Protein AF-A0A822Y5N4-F1 (afdb_monomer)

Foldseek 3Di:
DDPVVDPDDPCVVPNPVNLLVVQLVVQLVVLVVCVVVVVDDPVRSVVLNVCSVVVVDDDNVVSVVVSVVVVVVVVVVVVVVVVVVVVVVVVVVVVVVVVVVVVVVVVVPPDDPPPDDDDDDDDD

Secondary structure (DSSP, 8-state):
--GGG--S-HHHHS-HHHHHHHHHHHHHHHHHHHHHTTSS-HHHHHHHHHHHHTT---SHHHHHHHHHHHHHHHHHHHHHHHHHHHHHHHHHHHHHHHHHHHHHHHHT-S------PPPPPPP-

Nearest PDB structures (foldseek):
  5xxb-assembly1_Q  TM=9.582E-01  e=7.055E-10  Toxoplasma gondii
  7qiw-assembly1_T  TM=9.661E-01  e=7.411E-09  Solanum lycopersicum
  5umd-assembly1_T  TM=9.071E-01  e=1.027E-08  Plasmodium falciparum 3D7
  4v8p-assembly3_EO  TM=9.462E-01  e=1.401E-07  Tetrahymena thermophila
  4v8p-assembly1_BO  TM=6.687E-01  e=1.623E-08  Tetrahymena thermophila

Mean predicted aligned error: 10.27 Å

Structure (mmCIF, N/CA/C/O backbone):
data_AF-A0A822Y5N4-F1
#
_entry.id   AF-A0A822Y5N4-F1
#
loop_
_atom_site.group_PDB
_atom_site.id
_atom_site.type_symbol
_atom_site.label_atom_id
_atom_site.label_alt_id
_atom_site.label_comp_id
_atom_site.label_asym_id
_atom_site.label_entity_id
_atom_site.label_seq_id
_atom_site.pdbx_PDB_ins_code
_atom_site.Cartn_x
_atom_site.Cartn_y
_atom_site.Cartn_z
_atom_site.occupancy
_atom_site.B_iso_or_equiv
_atom_site.auth_seq_id
_atom_site.auth_comp_id
_atom_site.auth_asym_id
_atom_site.auth_atom_id
_atom_site.pdbx_PDB_model_num
ATOM 1 N N . MET A 1 1 ? 25.324 -11.919 -23.837 1.00 62.28 1 MET A N 1
ATOM 2 C CA . MET A 1 1 ? 25.843 -11.252 -25.061 1.00 62.28 1 MET A CA 1
ATOM 3 C C . MET A 1 1 ? 26.846 -10.175 -24.650 1.00 62.28 1 MET A 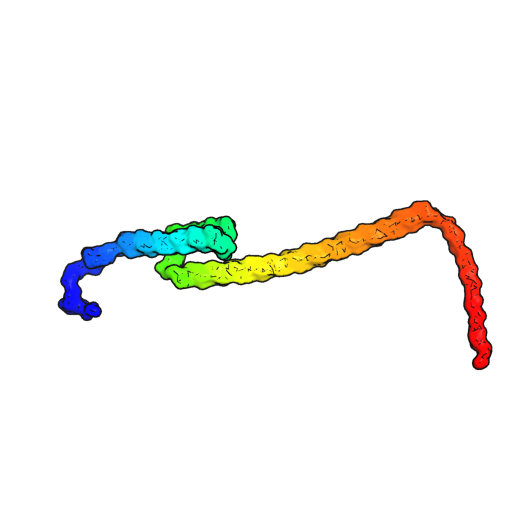C 1
ATOM 5 O O . MET A 1 1 ? 26.424 -9.186 -24.055 1.00 62.28 1 MET A O 1
ATOM 9 N N . PHE A 1 2 ? 28.143 -10.390 -24.878 1.00 78.00 2 PHE A N 1
ATOM 10 C CA . PHE A 1 2 ? 29.234 -9.484 -24.476 1.00 78.00 2 PHE A CA 1
ATOM 11 C C . PHE A 1 2 ? 29.267 -8.199 -25.318 1.00 78.00 2 PHE A C 1
ATOM 13 O O . PHE A 1 2 ? 28.708 -8.181 -26.417 1.00 78.00 2 PHE A O 1
ATOM 20 N N . ALA A 1 3 ? 29.882 -7.132 -24.797 1.00 78.06 3 ALA A N 1
ATOM 21 C CA . ALA A 1 3 ? 29.859 -5.788 -25.387 1.00 78.06 3 ALA A CA 1
ATOM 22 C C . ALA A 1 3 ? 30.300 -5.758 -26.864 1.00 78.06 3 ALA A C 1
ATOM 24 O O . ALA A 1 3 ? 29.620 -5.137 -27.672 1.00 78.06 3 ALA A O 1
ATOM 25 N N . GLY A 1 4 ? 31.328 -6.526 -27.243 1.00 86.25 4 GLY A N 1
ATOM 26 C CA . GLY A 1 4 ? 31.861 -6.538 -28.614 1.00 86.25 4 GLY A CA 1
ATOM 27 C C . GLY A 1 4 ? 30.932 -7.117 -29.691 1.00 86.25 4 GLY A C 1
ATOM 28 O O . GLY A 1 4 ? 31.068 -6.786 -30.860 1.00 86.25 4 GLY A O 1
ATOM 29 N N . LYS A 1 5 ? 29.936 -7.941 -29.328 1.00 89.31 5 LYS A N 1
ATOM 30 C CA . LYS A 1 5 ? 28.968 -8.506 -30.298 1.00 89.31 5 LYS A CA 1
ATOM 31 C C . LYS A 1 5 ? 27.725 -7.629 -30.476 1.00 89.31 5 LYS A C 1
ATOM 33 O O . LYS A 1 5 ? 26.818 -7.968 -31.239 1.00 89.31 5 LYS A O 1
ATOM 38 N N . ARG A 1 6 ? 27.611 -6.539 -29.713 1.00 90.94 6 ARG A N 1
ATOM 39 C CA . ARG A 1 6 ? 26.412 -5.704 -29.690 1.00 90.94 6 ARG A CA 1
ATOM 40 C C . ARG A 1 6 ? 26.506 -4.610 -30.749 1.00 90.94 6 ARG A C 1
ATOM 42 O O . ARG A 1 6 ? 27.202 -3.628 -30.557 1.00 90.94 6 ARG A O 1
ATOM 49 N N . LYS A 1 7 ? 25.738 -4.758 -31.830 1.00 88.50 7 LYS A N 1
ATOM 50 C CA . LYS A 1 7 ? 25.534 -3.696 -32.825 1.00 88.50 7 LYS A CA 1
ATOM 51 C C . LYS A 1 7 ? 24.471 -2.694 -32.344 1.00 88.50 7 LYS A C 1
ATOM 53 O O . LYS A 1 7 ? 23.517 -3.103 -31.670 1.00 88.50 7 LYS A O 1
ATOM 58 N N . GLY A 1 8 ? 24.647 -1.418 -32.698 1.00 89.88 8 GLY A N 1
ATOM 59 C CA . GLY A 1 8 ? 23.736 -0.308 -32.384 1.00 89.88 8 GLY A CA 1
ATOM 60 C C . GLY A 1 8 ? 23.802 0.209 -30.938 1.00 89.88 8 GLY A C 1
ATOM 61 O O . GLY A 1 8 ? 24.275 -0.476 -30.028 1.00 89.88 8 GLY A O 1
ATOM 62 N N . THR A 1 9 ? 23.295 1.427 -30.714 1.00 91.31 9 THR A N 1
ATOM 63 C CA . THR A 1 9 ? 23.244 2.052 -29.380 1.00 91.31 9 THR A CA 1
ATOM 64 C C . THR A 1 9 ? 22.238 1.347 -28.461 1.00 91.31 9 THR A C 1
ATOM 66 O O . THR A 1 9 ? 21.309 0.671 -28.911 1.00 91.31 9 THR A O 1
ATOM 69 N N . ARG A 1 10 ? 22.396 1.498 -27.137 1.00 90.00 10 ARG A N 1
ATOM 70 C CA . ARG A 1 10 ? 21.487 0.893 -26.141 1.00 90.00 10 ARG A CA 1
ATOM 71 C C . ARG A 1 10 ? 20.027 1.286 -26.382 1.00 90.00 10 ARG A C 1
ATOM 73 O O . ARG A 1 10 ? 19.156 0.422 -26.340 1.00 90.00 10 ARG A O 1
ATOM 80 N N . GLU A 1 11 ? 19.793 2.570 -26.642 1.00 92.81 11 GLU A N 1
ATOM 81 C CA . GLU A 1 11 ? 18.454 3.126 -26.841 1.00 92.81 11 GLU A CA 1
ATOM 82 C C . GLU A 1 11 ? 17.833 2.660 -28.166 1.00 92.81 11 GLU A C 1
ATOM 84 O O . GLU A 1 11 ? 16.640 2.386 -28.197 1.00 92.81 11 GLU A O 1
ATOM 89 N N . ALA A 1 12 ? 18.634 2.460 -29.222 1.00 92.69 12 ALA A N 1
ATOM 90 C CA . ALA A 1 12 ? 18.148 1.897 -30.484 1.00 92.69 12 ALA A CA 1
ATOM 91 C C . ALA A 1 12 ? 17.713 0.428 -30.341 1.00 92.69 12 ALA A C 1
ATOM 93 O O . ALA A 1 12 ? 16.713 0.008 -30.915 1.00 92.69 12 ALA A O 1
ATOM 94 N N . ARG A 1 13 ? 18.444 -0.365 -29.547 1.00 91.75 13 ARG A N 1
ATOM 95 C CA . ARG A 1 13 ? 18.124 -1.786 -29.326 1.00 91.75 13 ARG A CA 1
ATOM 96 C C . ARG A 1 13 ? 16.896 -1.979 -28.443 1.00 91.75 13 ARG A C 1
ATOM 98 O O . ARG A 1 13 ? 16.107 -2.893 -28.669 1.00 91.75 13 ARG A O 1
ATOM 105 N N . LEU A 1 14 ? 16.786 -1.188 -27.378 1.00 90.69 14 LEU A N 1
ATOM 106 C CA . LEU A 1 14 ? 15.716 -1.317 -26.398 1.00 90.69 14 LEU A CA 1
ATOM 107 C C . LEU A 1 14 ? 15.383 0.061 -25.817 1.00 90.69 14 LEU A C 1
ATOM 109 O O . LEU A 1 14 ? 15.932 0.429 -24.774 1.00 90.69 14 LEU A O 1
ATOM 113 N N . PRO A 1 15 ? 14.474 0.811 -26.465 1.00 96.12 15 PRO A N 1
ATOM 114 C CA . PRO A 1 15 ? 14.147 2.154 -26.029 1.00 96.12 15 PRO A CA 1
ATOM 115 C C . PRO A 1 15 ? 13.640 2.170 -24.587 1.00 96.12 15 PRO A C 1
ATOM 117 O O . PRO A 1 15 ? 12.725 1.424 -24.206 1.00 96.12 15 PRO A O 1
ATOM 120 N N . THR A 1 16 ? 14.189 3.071 -23.783 1.00 94.12 16 THR A N 1
ATOM 121 C CA . THR A 1 16 ? 13.849 3.250 -22.371 1.00 94.12 16 THR A CA 1
ATOM 122 C C . THR A 1 16 ? 12.360 3.566 -22.206 1.00 94.12 16 THR A C 1
ATOM 124 O O . THR A 1 16 ? 11.709 3.073 -21.278 1.00 94.12 16 THR A O 1
ATOM 127 N N . LYS A 1 17 ? 11.770 4.294 -23.164 1.00 95.31 17 LYS A N 1
ATOM 128 C CA . LYS A 1 17 ? 10.325 4.570 -23.219 1.00 95.31 17 LYS A CA 1
ATOM 129 C C . LYS A 1 17 ? 9.489 3.287 -23.276 1.00 95.31 17 LYS A C 1
ATOM 131 O O . LYS A 1 17 ? 8.484 3.171 -22.573 1.00 95.31 17 LYS A O 1
ATOM 136 N N . VAL A 1 18 ? 9.910 2.295 -24.064 1.00 94.88 18 VAL A N 1
ATOM 137 C CA . VAL A 1 18 ? 9.204 1.009 -24.192 1.00 94.88 18 VAL A CA 1
ATOM 138 C C . VAL A 1 18 ? 9.282 0.221 -22.887 1.00 94.88 18 V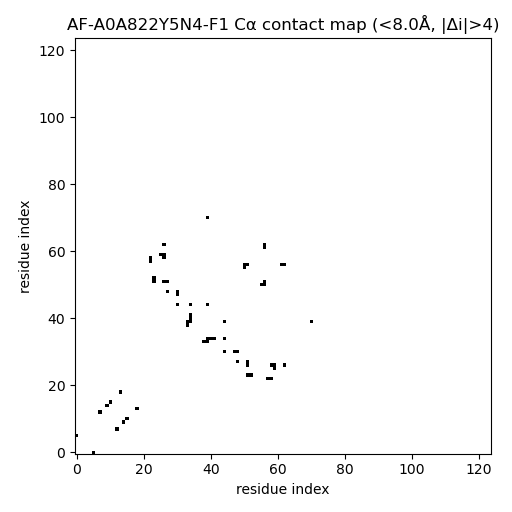AL A C 1
ATOM 140 O O . VAL A 1 18 ? 8.265 -0.303 -22.426 1.00 94.88 18 VAL A O 1
ATOM 143 N N . LEU A 1 19 ? 10.453 0.181 -22.248 1.00 92.81 19 LEU A N 1
ATOM 144 C CA . LEU A 1 19 ? 10.624 -0.447 -20.935 1.00 92.81 19 LEU A CA 1
ATOM 145 C C . LEU A 1 19 ? 9.737 0.199 -19.869 1.00 92.81 19 LEU A C 1
ATOM 147 O O . LEU A 1 19 ? 9.073 -0.504 -19.103 1.00 92.81 19 LEU A O 1
ATOM 151 N N . TRP A 1 20 ? 9.680 1.530 -19.847 1.00 93.56 20 TRP A N 1
ATOM 152 C CA . TRP A 1 20 ? 8.832 2.277 -18.925 1.00 93.56 20 TRP A CA 1
ATOM 153 C C . TRP A 1 20 ? 7.345 1.968 -19.138 1.00 93.56 20 TRP A C 1
ATOM 155 O O . TRP A 1 20 ? 6.642 1.637 -18.179 1.00 93.56 20 TRP A O 1
ATOM 165 N N . MET A 1 21 ? 6.875 1.970 -20.391 1.00 95.00 21 MET A N 1
ATOM 166 C CA . MET A 1 21 ? 5.492 1.612 -20.721 1.00 95.00 21 MET A CA 1
ATOM 167 C C . MET A 1 21 ? 5.160 0.176 -20.303 1.00 95.00 21 MET A C 1
ATOM 169 O O . MET A 1 21 ? 4.119 -0.061 -19.685 1.00 95.00 21 MET A O 1
ATOM 173 N N . ARG A 1 22 ? 6.046 -0.786 -20.598 1.00 95.06 22 ARG A N 1
ATOM 174 C CA . ARG A 1 22 ? 5.879 -2.193 -20.199 1.00 95.06 22 ARG A CA 1
ATOM 175 C C . ARG A 1 22 ? 5.784 -2.319 -18.679 1.00 95.06 22 ARG A C 1
ATOM 177 O O . ARG A 1 22 ? 4.837 -2.930 -18.185 1.00 95.06 22 ARG A O 1
ATOM 184 N N . ARG A 1 23 ? 6.691 -1.674 -17.935 1.00 94.44 23 ARG A N 1
ATOM 185 C CA . ARG A 1 23 ? 6.680 -1.657 -16.464 1.00 94.44 23 ARG A CA 1
ATOM 186 C C . ARG A 1 23 ? 5.367 -1.101 -15.916 1.00 94.44 23 ARG A C 1
ATOM 188 O O . ARG A 1 23 ? 4.709 -1.767 -15.119 1.00 94.44 23 ARG A O 1
ATOM 195 N N . MET A 1 24 ? 4.956 0.084 -16.368 1.00 95.31 24 MET A N 1
ATOM 196 C CA . MET A 1 24 ? 3.717 0.724 -15.914 1.00 95.31 24 MET A CA 1
ATOM 197 C C . MET A 1 24 ? 2.486 -0.151 -16.181 1.00 95.31 24 MET A C 1
ATOM 199 O O . MET A 1 24 ? 1.650 -0.326 -15.292 1.00 95.31 24 MET A O 1
ATOM 203 N N . ARG A 1 25 ? 2.388 -0.753 -17.375 1.00 95.94 25 ARG A N 1
ATOM 204 C CA . ARG A 1 25 ? 1.271 -1.636 -17.749 1.00 95.94 25 ARG A CA 1
ATOM 205 C C . ARG A 1 25 ? 1.212 -2.887 -16.874 1.00 95.94 25 ARG A C 1
ATOM 207 O O . ARG A 1 25 ? 0.133 -3.235 -16.401 1.00 95.94 25 ARG A O 1
ATOM 214 N N . VAL A 1 26 ? 2.350 -3.535 -16.618 1.00 96.12 26 VAL A N 1
ATOM 215 C CA . VAL A 1 26 ? 2.415 -4.746 -15.780 1.00 96.12 26 VAL A CA 1
ATOM 216 C C . VAL A 1 26 ? 1.988 -4.453 -14.340 1.00 96.12 26 VAL A C 1
ATOM 218 O O . VAL A 1 26 ? 1.175 -5.192 -13.783 1.00 96.12 26 VAL A O 1
ATOM 221 N N . LEU A 1 27 ? 2.481 -3.361 -13.746 1.00 96.81 27 LEU A N 1
ATOM 222 C CA . LEU A 1 27 ? 2.147 -2.989 -12.367 1.00 96.81 27 LEU A CA 1
ATOM 223 C C . LEU A 1 27 ? 0.662 -2.629 -12.215 1.00 96.81 27 LEU A C 1
ATOM 225 O O . LEU A 1 27 ? -0.009 -3.137 -11.317 1.00 96.81 27 LEU A O 1
ATOM 229 N N . ARG A 1 28 ? 0.116 -1.815 -13.128 1.00 96.19 28 ARG A N 1
ATOM 230 C CA . ARG A 1 28 ? -1.304 -1.423 -13.090 1.00 96.19 28 ARG A CA 1
ATOM 231 C C . ARG A 1 28 ? -2.241 -2.604 -13.351 1.00 96.19 28 ARG A C 1
ATOM 233 O O . ARG A 1 28 ? -3.290 -2.696 -12.717 1.00 96.19 28 ARG A O 1
ATOM 240 N N . ARG A 1 29 ? -1.864 -3.536 -14.235 1.00 96.81 29 ARG A N 1
ATOM 241 C CA . ARG A 1 29 ? -2.636 -4.765 -14.483 1.00 96.81 29 ARG A CA 1
ATOM 242 C C . ARG A 1 29 ? -2.689 -5.659 -13.244 1.00 96.81 29 ARG A C 1
ATOM 244 O O . ARG A 1 29 ? -3.749 -6.201 -12.950 1.00 96.81 29 ARG A O 1
ATOM 251 N N . LEU A 1 30 ? -1.586 -5.780 -12.498 1.00 95.56 30 LEU A N 1
ATOM 252 C CA . LEU A 1 30 ? -1.579 -6.526 -11.236 1.00 95.56 30 LEU A CA 1
ATOM 253 C C . LEU A 1 30 ? -2.524 -5.899 -10.205 1.00 95.56 30 LEU A C 1
ATOM 255 O O . LEU A 1 30 ? -3.320 -6.622 -9.613 1.00 95.56 30 LEU A O 1
ATOM 259 N N . LEU A 1 31 ? -2.474 -4.576 -10.027 1.00 95.81 31 LEU A N 1
ATOM 260 C CA . LEU A 1 31 ? -3.379 -3.884 -9.104 1.00 95.81 31 LEU A CA 1
ATOM 261 C C . LEU A 1 31 ? -4.849 -4.100 -9.482 1.00 95.81 31 LEU A C 1
ATOM 263 O O . LEU A 1 31 ? -5.660 -4.402 -8.613 1.00 95.81 31 LEU A O 1
ATOM 267 N N . ARG A 1 32 ? -5.189 -4.022 -10.775 1.00 96.00 32 ARG A N 1
ATOM 268 C CA . ARG A 1 32 ? -6.546 -4.316 -11.260 1.00 96.00 32 ARG A CA 1
ATOM 269 C C . ARG A 1 32 ? -6.974 -5.747 -10.917 1.00 96.00 32 ARG A C 1
ATOM 271 O O . ARG A 1 32 ? -8.010 -5.920 -10.284 1.00 96.00 32 ARG A O 1
ATOM 278 N N . LYS A 1 33 ? -6.141 -6.744 -11.243 1.00 96.75 33 LYS A N 1
ATOM 279 C CA . LYS A 1 33 ? -6.417 -8.160 -10.947 1.00 96.75 33 LYS A CA 1
ATOM 280 C C . LYS A 1 33 ? -6.622 -8.400 -9.449 1.00 96.75 33 LYS A C 1
ATOM 282 O O . LYS A 1 33 ? -7.512 -9.144 -9.061 1.00 96.75 33 LYS A O 1
ATOM 287 N N . TYR A 1 34 ? -5.809 -7.771 -8.601 1.00 96.00 34 TYR A N 1
ATOM 288 C CA . TYR A 1 34 ? -5.912 -7.924 -7.147 1.00 96.00 34 TYR A CA 1
ATOM 289 C C . TYR A 1 34 ? -7.158 -7.248 -6.564 1.00 96.00 34 TYR A C 1
ATOM 291 O O . TYR A 1 34 ? -7.673 -7.717 -5.549 1.00 96.00 34 TYR A O 1
ATOM 299 N N . ARG A 1 35 ? -7.640 -6.169 -7.194 1.00 95.19 35 ARG A N 1
ATOM 300 C CA . ARG A 1 35 ? -8.901 -5.508 -6.833 1.00 95.19 35 ARG A CA 1
ATOM 301 C C . ARG A 1 35 ? -10.096 -6.388 -7.189 1.00 95.19 35 ARG A C 1
ATOM 303 O O . ARG A 1 35 ? -10.968 -6.589 -6.356 1.00 95.19 35 ARG A O 1
ATOM 310 N N . GLU A 1 36 ? -10.105 -6.945 -8.398 1.00 95.06 36 GLU A N 1
ATOM 311 C CA . GLU A 1 36 ? -11.151 -7.870 -8.864 1.00 95.06 36 GLU A CA 1
ATOM 312 C C . GLU A 1 36 ? -11.194 -9.141 -8.007 1.00 95.06 36 GLU A C 1
ATOM 314 O O . GLU A 1 36 ? -12.262 -9.558 -7.574 1.00 95.06 36 GLU A O 1
ATOM 319 N N . SER A 1 37 ? -10.031 -9.692 -7.645 1.00 95.06 37 SER A N 1
ATOM 320 C CA . SER A 1 37 ? -9.940 -10.836 -6.733 1.00 95.06 37 SER A CA 1
ATOM 321 C C . SER A 1 37 ? -10.131 -10.473 -5.250 1.00 95.06 37 SER A C 1
ATOM 323 O O . SER A 1 37 ? -9.807 -11.295 -4.396 1.00 95.06 37 SER A O 1
ATOM 325 N N . LYS A 1 38 ? -10.526 -9.231 -4.923 1.00 92.88 38 LYS A N 1
ATOM 326 C CA . LYS A 1 38 ? -10.720 -8.703 -3.555 1.00 92.88 38 LYS A CA 1
ATOM 327 C C . LYS A 1 38 ? -9.543 -8.938 -2.590 1.00 92.88 38 LYS A C 1
ATOM 329 O O . LYS A 1 38 ? -9.708 -8.974 -1.374 1.00 92.88 38 LYS A O 1
ATOM 334 N N . LYS A 1 39 ? -8.315 -9.070 -3.110 1.00 92.25 39 LYS A N 1
ATOM 335 C CA . LYS A 1 39 ? -7.099 -9.176 -2.279 1.00 92.25 39 LYS A CA 1
ATOM 336 C C . LYS A 1 39 ? -6.715 -7.832 -1.671 1.00 92.25 39 LYS A C 1
ATOM 338 O O . LYS A 1 39 ? -6.052 -7.809 -0.632 1.00 92.25 39 LYS A O 1
ATOM 343 N N . ILE A 1 40 ? -7.110 -6.752 -2.346 1.00 93.94 40 ILE A N 1
ATOM 344 C CA . ILE A 1 40 ? -6.893 -5.363 -1.955 1.00 93.94 40 ILE A CA 1
ATOM 345 C C . ILE A 1 40 ? -8.227 -4.616 -1.945 1.00 93.94 40 ILE A C 1
ATOM 347 O O . ILE A 1 40 ? -9.078 -4.849 -2.802 1.00 93.94 40 ILE A O 1
ATOM 351 N N . ASP A 1 41 ? -8.374 -3.706 -0.989 1.00 93.19 41 ASP A N 1
ATOM 352 C CA . ASP A 1 41 ? -9.515 -2.797 -0.893 1.00 93.19 41 ASP A CA 1
ATOM 353 C C . ASP A 1 41 ? -9.362 -1.577 -1.836 1.00 93.19 41 ASP A C 1
ATOM 355 O O . ASP A 1 41 ? -8.256 -1.266 -2.294 1.00 93.19 41 ASP A O 1
ATOM 359 N N . LYS A 1 42 ? -10.465 -0.867 -2.118 1.00 94.31 42 LYS A N 1
ATOM 360 C CA . LYS A 1 42 ? -10.527 0.359 -2.930 1.00 94.31 42 LYS A CA 1
ATOM 361 C C . LYS A 1 42 ? -9.558 1.435 -2.434 1.00 94.31 42 LYS A C 1
ATOM 363 O O . LYS A 1 42 ? -8.872 2.034 -3.266 1.00 94.31 42 LYS A O 1
ATOM 368 N N . HIS A 1 43 ? -9.465 1.661 -1.121 1.00 93.12 43 HIS A N 1
ATOM 369 C CA . HIS A 1 43 ? -8.568 2.682 -0.569 1.00 93.12 43 HIS A CA 1
ATOM 370 C C . HIS A 1 43 ? -7.106 2.293 -0.785 1.00 93.12 43 HIS A C 1
ATOM 372 O O . HIS A 1 43 ? -6.320 3.058 -1.337 1.00 93.12 43 HIS A O 1
ATOM 378 N N . MET A 1 44 ? -6.766 1.037 -0.480 1.00 94.19 44 MET A N 1
ATOM 379 C CA . MET A 1 44 ? -5.408 0.534 -0.695 1.00 94.19 44 MET A CA 1
ATOM 380 C C . MET A 1 44 ? -5.019 0.519 -2.183 1.00 94.19 44 MET A C 1
ATOM 382 O O . MET A 1 44 ? -3.865 0.777 -2.525 1.00 94.19 44 MET A O 1
ATOM 386 N N . TYR A 1 45 ? -5.969 0.245 -3.084 1.00 96.31 45 TYR A N 1
ATOM 387 C CA . TYR A 1 45 ? -5.755 0.342 -4.528 1.00 96.31 45 TYR A CA 1
ATOM 388 C C . TYR A 1 45 ? -5.389 1.769 -4.950 1.00 96.31 45 TYR A C 1
ATOM 390 O O . TYR A 1 45 ? -4.460 1.937 -5.739 1.00 96.31 45 TYR A O 1
ATOM 398 N N . HIS A 1 46 ? -6.089 2.782 -4.433 1.00 96.19 46 HIS A N 1
ATOM 399 C CA . HIS A 1 46 ? -5.841 4.178 -4.789 1.00 96.19 46 HIS A CA 1
ATOM 400 C C . HIS A 1 46 ? -4.428 4.626 -4.384 1.00 96.19 46 HIS A C 1
ATOM 402 O O . HIS A 1 46 ? -3.671 5.102 -5.235 1.00 96.19 46 HIS A O 1
ATOM 408 N N . ASP A 1 47 ? -4.028 4.361 -3.138 1.00 94.88 47 ASP A N 1
ATOM 409 C CA . ASP A 1 47 ? -2.701 4.725 -2.623 1.00 94.88 47 ASP A CA 1
ATOM 410 C C . ASP A 1 47 ? -1.580 4.065 -3.435 1.00 94.88 47 ASP A C 1
ATOM 412 O O . ASP A 1 47 ? -0.600 4.700 -3.839 1.00 94.88 47 ASP A O 1
ATOM 416 N N . MET A 1 48 ? -1.732 2.768 -3.724 1.00 95.25 48 MET A N 1
ATOM 417 C CA . MET A 1 48 ? -0.746 2.017 -4.502 1.00 95.25 48 MET A CA 1
ATOM 418 C C . MET A 1 48 ? -0.723 2.452 -5.966 1.00 95.25 48 MET A C 1
ATOM 420 O O . MET A 1 48 ? 0.344 2.471 -6.581 1.00 95.25 48 MET A O 1
ATOM 424 N N . TYR A 1 49 ? -1.864 2.850 -6.531 1.00 96.31 49 TYR A N 1
ATOM 425 C CA . TYR A 1 49 ? -1.934 3.380 -7.888 1.00 96.31 49 TYR A CA 1
ATOM 426 C C . TYR A 1 49 ? -1.154 4.693 -8.017 1.00 96.31 49 TYR A C 1
ATOM 428 O O . TYR A 1 49 ? -0.371 4.842 -8.961 1.00 96.31 49 TYR A O 1
ATOM 436 N N . MET A 1 50 ? -1.297 5.609 -7.053 1.00 96.38 50 MET A N 1
ATOM 437 C CA . MET A 1 50 ? -0.542 6.867 -7.041 1.00 96.38 50 MET A CA 1
ATOM 438 C C . MET A 1 50 ? 0.961 6.628 -6.876 1.00 96.38 50 MET A C 1
ATOM 440 O O . MET A 1 50 ? 1.758 7.201 -7.620 1.00 96.38 50 MET A O 1
ATOM 444 N N . LYS A 1 51 ? 1.362 5.682 -6.019 1.00 95.44 51 LYS A N 1
ATOM 445 C CA . LYS A 1 51 ? 2.771 5.268 -5.877 1.00 95.44 51 LYS A CA 1
ATOM 446 C C . LYS A 1 51 ? 3.341 4.629 -7.154 1.00 95.44 51 LYS A C 1
ATOM 448 O O . LYS A 1 51 ? 4.488 4.892 -7.520 1.00 95.44 51 LYS A O 1
ATOM 453 N N . VAL A 1 52 ? 2.552 3.827 -7.881 1.00 95.94 52 VAL A N 1
ATOM 454 C CA . VAL A 1 52 ? 2.947 3.299 -9.203 1.00 95.94 52 VAL A CA 1
ATOM 455 C C . VAL A 1 52 ? 3.088 4.433 -10.219 1.00 95.94 52 VAL A C 1
ATOM 457 O O . VAL A 1 52 ? 4.069 4.447 -10.962 1.00 95.94 52 VAL A O 1
ATOM 460 N N . LYS A 1 53 ? 2.152 5.394 -10.253 1.00 95.00 53 LYS A N 1
ATOM 461 C CA . LYS A 1 53 ? 2.230 6.579 -11.127 1.00 95.00 53 LYS A CA 1
ATOM 462 C C . LYS A 1 53 ? 3.500 7.392 -10.848 1.00 95.00 53 LYS A C 1
ATOM 464 O O . LYS A 1 53 ? 4.171 7.779 -11.798 1.00 95.00 53 LYS A O 1
ATOM 469 N N . GLY A 1 54 ? 3.869 7.544 -9.576 1.00 95.00 5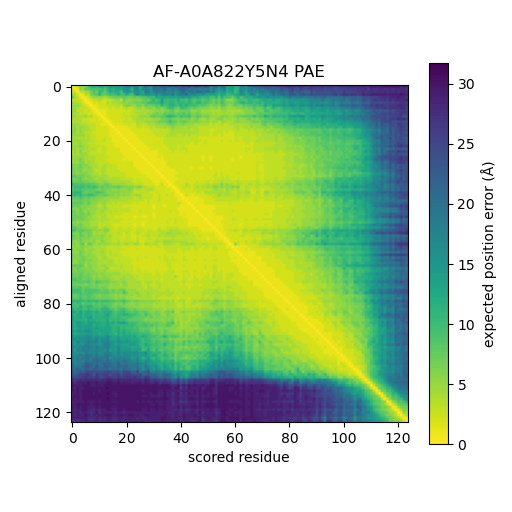4 GLY A N 1
ATOM 470 C CA . GLY A 1 54 ? 5.120 8.163 -9.126 1.00 95.00 54 GLY A CA 1
ATOM 471 C C . GLY A 1 54 ? 6.383 7.319 -9.347 1.00 95.00 54 GLY A C 1
ATOM 472 O O . GLY A 1 54 ? 7.461 7.714 -8.921 1.00 95.00 54 GLY A O 1
ATOM 473 N N . ASN A 1 55 ? 6.289 6.155 -10.006 1.00 93.88 55 ASN A N 1
ATOM 474 C CA . ASN A 1 55 ? 7.431 5.296 -10.339 1.00 93.88 55 ASN A CA 1
ATOM 475 C C . ASN A 1 55 ? 8.261 4.837 -9.118 1.00 93.88 55 ASN A C 1
ATOM 477 O O . ASN A 1 55 ? 9.454 4.534 -9.255 1.00 93.88 55 ASN A O 1
ATOM 481 N N . VAL A 1 56 ? 7.624 4.744 -7.944 1.00 94.81 56 VAL A N 1
ATOM 482 C CA . VAL A 1 56 ? 8.232 4.247 -6.696 1.00 94.81 56 VAL A CA 1
ATOM 483 C C . VAL A 1 56 ? 8.615 2.772 -6.843 1.00 94.81 56 VAL A C 1
ATOM 485 O O . VAL A 1 56 ? 9.689 2.344 -6.430 1.00 94.81 56 VAL A O 1
ATOM 488 N N . PHE A 1 57 ? 7.776 1.990 -7.526 1.00 94.50 57 PHE A N 1
ATOM 489 C CA . PHE A 1 57 ? 8.019 0.569 -7.756 1.00 94.50 57 PHE A CA 1
ATOM 490 C C . PHE A 1 57 ? 8.729 0.327 -9.089 1.00 94.50 57 PHE A C 1
ATOM 492 O O . PHE A 1 57 ? 8.223 0.684 -10.156 1.00 94.50 57 PHE A O 1
AT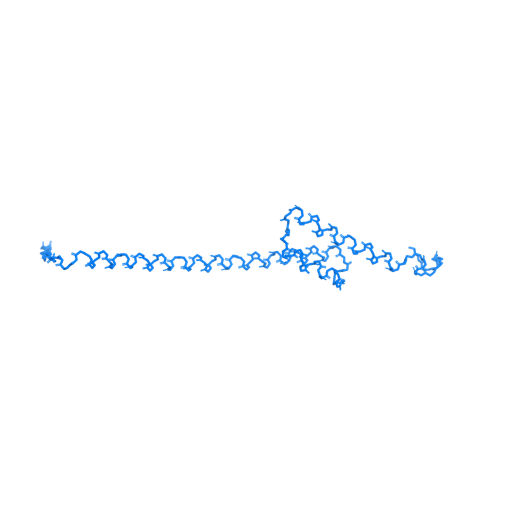OM 499 N N . LYS A 1 58 ? 9.889 -0.338 -9.042 1.00 90.69 58 LYS A N 1
ATOM 500 C CA . LYS A 1 58 ? 10.634 -0.731 -10.251 1.00 90.69 58 LYS A CA 1
ATOM 501 C C . LYS A 1 58 ? 10.220 -2.104 -10.781 1.00 90.69 58 LYS A C 1
ATOM 503 O O . LYS A 1 58 ? 10.101 -2.273 -11.990 1.00 90.69 58 LYS A O 1
ATOM 508 N N . ASN A 1 59 ? 9.923 -3.050 -9.890 1.00 93.50 59 ASN A N 1
ATOM 509 C CA . ASN A 1 59 ? 9.618 -4.436 -10.247 1.00 93.50 59 ASN A CA 1
ATOM 510 C C . ASN A 1 59 ? 8.284 -4.891 -9.642 1.00 93.50 59 ASN A C 1
ATOM 512 O O . ASN A 1 59 ? 7.896 -4.461 -8.557 1.00 93.50 59 ASN A O 1
ATOM 516 N N . LYS A 1 60 ? 7.607 -5.828 -10.323 1.00 94.69 60 LYS A N 1
ATOM 517 C CA . LYS A 1 60 ? 6.349 -6.442 -9.855 1.00 94.69 60 LYS A CA 1
ATOM 518 C C . LYS A 1 60 ? 6.486 -7.064 -8.461 1.00 94.69 60 LYS A C 1
ATOM 520 O O . LYS A 1 60 ? 5.545 -7.006 -7.680 1.00 94.69 60 LYS A O 1
ATOM 525 N N . ARG A 1 61 ? 7.649 -7.643 -8.157 1.00 95.31 61 ARG A N 1
ATOM 526 C CA . ARG A 1 61 ? 7.956 -8.267 -6.864 1.00 95.31 61 ARG A CA 1
ATOM 527 C C . ARG A 1 61 ? 7.901 -7.266 -5.706 1.00 95.31 61 ARG A C 1
ATOM 529 O O . ARG A 1 61 ? 7.144 -7.491 -4.773 1.00 95.31 61 ARG A O 1
ATOM 536 N N . VAL A 1 62 ? 8.572 -6.123 -5.849 1.00 95.06 62 VAL A N 1
ATOM 537 C CA . VAL A 1 62 ? 8.582 -5.048 -4.838 1.00 95.06 62 VAL A CA 1
ATOM 538 C C . VAL A 1 62 ? 7.166 -4.532 -4.563 1.00 95.06 62 VAL A C 1
ATOM 540 O O . VAL A 1 62 ? 6.792 -4.294 -3.416 1.00 95.06 62 VAL A O 1
ATOM 543 N N . LEU A 1 63 ? 6.338 -4.411 -5.609 1.00 95.00 63 LEU A N 1
ATOM 544 C CA . LEU A 1 63 ? 4.930 -4.046 -5.440 1.00 95.00 63 LEU A CA 1
ATOM 545 C C . LEU A 1 63 ? 4.166 -5.100 -4.622 1.00 95.00 63 LEU A C 1
ATOM 547 O O . LEU A 1 63 ? 3.418 -4.741 -3.720 1.00 95.00 63 LEU A O 1
ATOM 551 N N . MET A 1 64 ? 4.358 -6.391 -4.908 1.00 94.25 64 MET A N 1
ATOM 552 C CA . MET A 1 64 ? 3.704 -7.467 -4.151 1.00 94.25 64 MET A CA 1
ATOM 553 C C . MET A 1 64 ? 4.134 -7.480 -2.680 1.00 94.25 64 MET A C 1
ATOM 555 O O . MET A 1 64 ? 3.275 -7.552 -1.806 1.00 94.25 64 MET A O 1
ATOM 559 N N . GLU A 1 65 ? 5.430 -7.340 -2.404 1.00 95.44 65 GLU A N 1
ATOM 560 C CA . GLU A 1 65 ? 5.974 -7.270 -1.040 1.00 95.44 65 GLU A CA 1
ATOM 561 C C . GLU A 1 65 ? 5.379 -6.085 -0.264 1.00 95.44 65 GLU A C 1
ATOM 563 O O . GLU A 1 65 ? 4.911 -6.245 0.862 1.00 95.44 65 GLU A O 1
ATOM 568 N N . THR A 1 66 ? 5.285 -4.915 -0.903 1.00 94.94 66 THR A N 1
ATOM 569 C CA . THR A 1 66 ? 4.682 -3.717 -0.295 1.00 94.94 66 THR A CA 1
ATOM 570 C C . THR A 1 66 ? 3.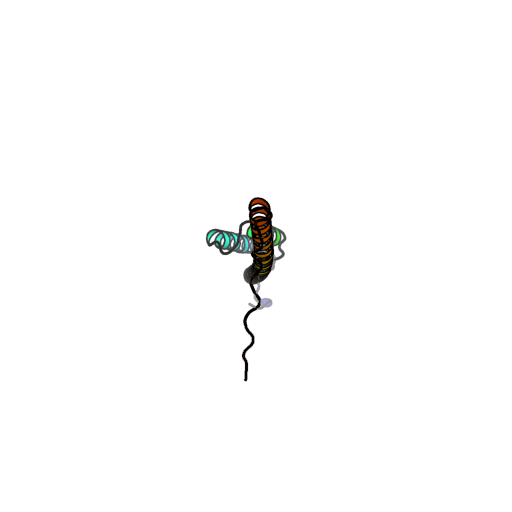195 -3.913 0.003 1.00 94.94 66 THR A C 1
ATOM 572 O O . THR A 1 66 ? 2.722 -3.510 1.065 1.00 94.94 66 THR A O 1
ATOM 575 N N . ILE A 1 67 ? 2.447 -4.550 -0.907 1.00 95.19 67 ILE A N 1
ATOM 576 C CA . ILE A 1 67 ? 1.024 -4.856 -0.699 1.00 95.19 67 ILE A CA 1
ATOM 577 C C . ILE A 1 67 ? 0.852 -5.800 0.492 1.00 95.19 67 ILE A C 1
ATOM 579 O O . ILE A 1 67 ? -0.015 -5.566 1.330 1.00 95.19 67 ILE A O 1
ATOM 583 N N . HIS A 1 68 ? 1.668 -6.852 0.584 1.00 94.75 68 HIS A N 1
ATOM 584 C CA . HIS A 1 68 ? 1.591 -7.799 1.696 1.00 94.75 68 HIS A CA 1
ATOM 585 C C . HIS A 1 68 ? 1.930 -7.125 3.028 1.00 94.75 68 HIS A C 1
ATOM 587 O O . HIS A 1 68 ? 1.180 -7.286 3.989 1.00 94.75 68 HIS A O 1
ATOM 593 N N . LYS A 1 69 ? 2.984 -6.297 3.063 1.00 95.12 69 LYS A N 1
ATOM 594 C CA . LYS A 1 69 ? 3.345 -5.508 4.247 1.00 95.12 69 LYS A CA 1
ATOM 595 C C . LYS A 1 69 ? 2.203 -4.582 4.669 1.00 95.12 69 LYS A C 1
ATOM 597 O O . LYS A 1 69 ? 1.756 -4.649 5.806 1.00 95.12 69 LYS A O 1
ATOM 602 N N . SER A 1 70 ? 1.674 -3.777 3.747 1.00 93.50 70 SER A N 1
ATOM 603 C CA . SER A 1 70 ? 0.578 -2.843 4.043 1.00 93.50 70 SER A CA 1
ATOM 604 C C . SER A 1 70 ? -0.693 -3.557 4.506 1.00 93.50 70 SER A C 1
ATOM 606 O O . SE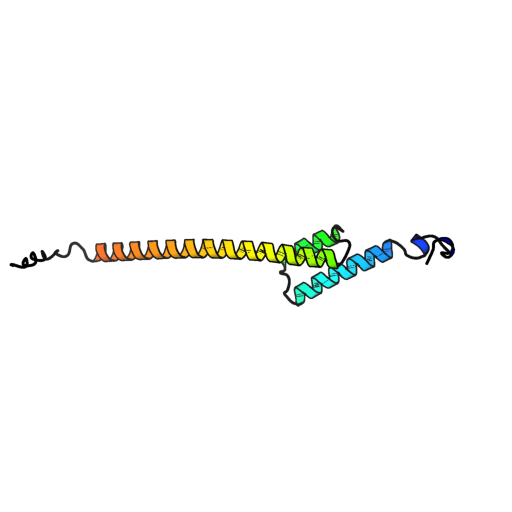R A 1 70 ? -1.379 -3.061 5.395 1.00 93.50 70 SER A O 1
ATOM 608 N N . LYS A 1 71 ? -0.995 -4.735 3.950 1.00 93.06 71 LYS A N 1
ATOM 609 C CA . LYS A 1 71 ? -2.125 -5.551 4.397 1.00 93.06 71 LYS A CA 1
ATOM 610 C C . LYS A 1 71 ? -1.923 -6.070 5.823 1.00 93.06 71 LYS A C 1
ATOM 612 O O . LYS A 1 71 ? -2.877 -6.070 6.594 1.00 93.06 71 LYS A O 1
ATOM 617 N N . ALA A 1 72 ? -0.706 -6.485 6.173 1.00 94.75 72 ALA A N 1
ATOM 618 C CA . ALA A 1 72 ? -0.380 -6.932 7.523 1.00 94.75 72 ALA A CA 1
ATOM 619 C C . ALA A 1 72 ? -0.468 -5.793 8.554 1.00 94.75 72 ALA A C 1
ATOM 621 O O . ALA A 1 72 ? -0.960 -6.027 9.652 1.00 94.75 72 ALA A O 1
ATOM 622 N N . GLU A 1 73 ? -0.043 -4.572 8.204 1.00 93.94 73 GLU A N 1
ATOM 623 C CA . GLU A 1 73 ? -0.219 -3.391 9.071 1.00 93.94 73 GLU A CA 1
ATOM 624 C C . GLU A 1 73 ? -1.706 -3.085 9.294 1.00 93.94 73 GLU A C 1
ATOM 626 O O . GLU A 1 73 ? -2.157 -3.039 10.433 1.00 93.94 73 GLU A O 1
ATOM 631 N N . LYS A 1 74 ? -2.508 -3.005 8.220 1.00 92.06 74 LYS A N 1
ATOM 632 C CA . LYS A 1 74 ? -3.956 -2.748 8.339 1.00 92.06 74 LYS A CA 1
ATOM 633 C C . LYS A 1 74 ? -4.689 -3.822 9.143 1.00 92.06 74 LYS A C 1
ATOM 635 O O . LYS A 1 74 ? -5.633 -3.520 9.863 1.00 92.06 74 LYS A O 1
ATOM 640 N N . ALA A 1 75 ? -4.278 -5.084 9.014 1.00 93.38 75 ALA A N 1
ATOM 641 C CA . ALA A 1 75 ? -4.846 -6.166 9.812 1.00 93.38 75 ALA A CA 1
ATOM 642 C C . ALA A 1 75 ? -4.514 -6.006 11.304 1.00 93.38 75 ALA A C 1
ATOM 644 O O . ALA A 1 75 ? -5.386 -6.219 12.141 1.00 93.38 75 ALA A O 1
ATOM 645 N N . ARG A 1 76 ? -3.284 -5.591 11.634 1.00 94.06 76 ARG A N 1
ATOM 646 C CA . ARG A 1 76 ? -2.877 -5.293 13.015 1.00 94.06 76 ARG A CA 1
ATOM 647 C C . ARG A 1 76 ? -3.641 -4.107 13.597 1.00 94.06 76 ARG A C 1
ATOM 649 O O . ARG A 1 76 ? -4.147 -4.217 14.709 1.00 94.06 76 ARG A O 1
ATOM 656 N N . GLU A 1 77 ? -3.775 -3.022 12.839 1.00 93.69 77 GLU A N 1
ATOM 657 C CA . GLU A 1 77 ? -4.577 -1.857 13.234 1.00 93.69 77 GLU A CA 1
ATOM 658 C C . GLU A 1 77 ? -6.026 -2.259 13.519 1.00 93.69 77 GLU A C 1
ATOM 660 O O . GLU A 1 77 ? -6.558 -1.901 14.566 1.00 93.69 77 GLU A O 1
ATOM 665 N N . LYS A 1 78 ? -6.627 -3.082 12.649 1.00 94.75 78 LYS A N 1
ATOM 666 C CA . LYS A 1 78 ? -7.995 -3.572 12.837 1.00 94.75 78 LYS A CA 1
ATOM 667 C C . LYS A 1 78 ? -8.154 -4.391 14.124 1.00 94.75 78 LYS A C 1
ATOM 669 O O . LYS A 1 78 ? -9.090 -4.178 14.880 1.00 94.75 78 LYS A O 1
ATOM 674 N N . ILE A 1 79 ? -7.236 -5.316 14.404 1.00 95.69 79 ILE A N 1
ATOM 675 C CA . ILE A 1 79 ? -7.300 -6.129 15.632 1.00 95.69 79 ILE A CA 1
ATOM 676 C C . ILE A 1 79 ? -7.257 -5.232 16.876 1.00 95.69 79 ILE A C 1
ATOM 678 O O . ILE A 1 79 ? -7.984 -5.461 17.842 1.00 95.69 79 ILE A O 1
ATOM 682 N N . LEU A 1 80 ? -6.423 -4.193 16.842 1.00 95.50 80 LEU A N 1
ATOM 683 C CA . LEU A 1 80 ? -6.305 -3.244 17.939 1.00 95.50 80 LEU A CA 1
ATOM 684 C C . LEU A 1 80 ? -7.584 -2.407 18.109 1.00 95.50 80 LEU A C 1
ATOM 686 O O . LEU A 1 80 ? -8.056 -2.241 19.235 1.00 95.50 80 LEU A O 1
ATOM 690 N N . THR A 1 81 ? -8.176 -1.914 17.017 1.00 95.38 81 THR A N 1
ATOM 691 C CA . THR A 1 81 ? -9.449 -1.176 17.073 1.00 95.38 81 THR A CA 1
ATOM 692 C C . THR A 1 81 ? -10.583 -2.055 17.584 1.00 95.38 81 THR A C 1
ATOM 694 O O . THR A 1 81 ? -11.288 -1.644 18.502 1.00 95.38 81 THR A O 1
ATOM 697 N N . ASP A 1 82 ? -10.690 -3.289 17.088 1.00 95.50 82 ASP A N 1
ATOM 698 C CA . ASP A 1 82 ? -11.716 -4.251 17.503 1.00 95.50 82 ASP A CA 1
ATOM 699 C C . ASP A 1 82 ? -11.587 -4.559 19.012 1.00 95.50 82 ASP A C 1
ATOM 701 O O . ASP A 1 82 ? -12.581 -4.631 19.740 1.00 95.50 82 ASP A O 1
ATOM 705 N N . GLN A 1 83 ? -10.354 -4.651 19.530 1.00 95.75 83 GLN A N 1
ATOM 706 C CA . GLN A 1 83 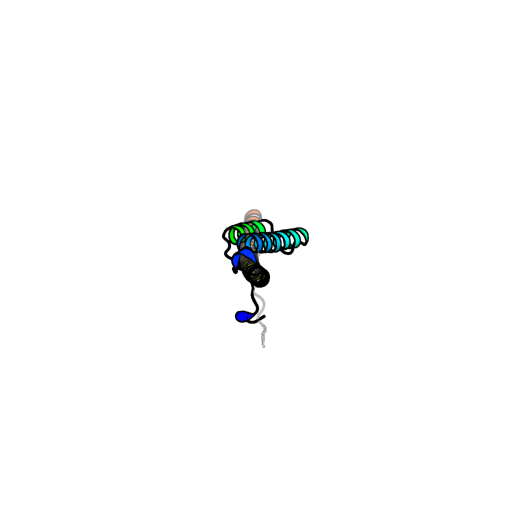? -10.093 -4.815 20.964 1.00 95.75 83 GLN A CA 1
ATOM 707 C C . GLN A 1 83 ? -10.564 -3.602 21.784 1.00 95.75 83 GLN A C 1
ATOM 709 O O . GLN A 1 83 ? -11.146 -3.764 22.865 1.00 95.75 83 GLN A O 1
ATOM 714 N N . PHE A 1 84 ? -10.301 -2.382 21.309 1.00 95.56 84 PHE A N 1
ATOM 715 C CA . PHE A 1 84 ? -10.746 -1.161 21.981 1.00 95.56 84 PHE A CA 1
ATOM 716 C C . PHE A 1 84 ? -12.268 -1.009 21.956 1.00 95.56 84 PHE A C 1
ATOM 718 O O . PHE A 1 84 ? -12.862 -0.646 22.977 1.00 95.56 84 PHE A O 1
ATOM 725 N N . GLU A 1 85 ? -12.909 -1.330 20.836 1.00 94.19 85 GLU A N 1
ATOM 726 C CA . GLU A 1 85 ? -14.363 -1.314 20.691 1.00 94.19 85 GLU A CA 1
ATOM 727 C C . GLU A 1 85 ? -15.031 -2.343 21.605 1.00 94.19 85 GLU A C 1
ATOM 729 O O . GLU A 1 85 ? -15.970 -2.000 22.323 1.00 94.19 85 GLU A O 1
ATOM 734 N N . ALA A 1 86 ? -14.487 -3.560 21.699 1.00 95.19 86 ALA A N 1
ATOM 735 C CA . ALA A 1 86 ? -14.975 -4.575 22.631 1.00 95.19 86 ALA A CA 1
ATOM 736 C C . ALA A 1 86 ? -14.903 -4.098 24.095 1.00 95.19 86 ALA A C 1
ATOM 738 O O . ALA A 1 86 ? -15.856 -4.268 24.864 1.00 95.19 86 ALA A O 1
ATOM 739 N N . LYS A 1 87 ? -13.805 -3.433 24.488 1.00 94.94 87 LYS A N 1
ATOM 740 C CA . LYS A 1 87 ? -13.672 -2.826 25.827 1.00 94.94 87 LYS A CA 1
ATOM 741 C C . LYS A 1 87 ? -14.686 -1.696 26.044 1.00 94.94 87 LYS A C 1
ATOM 743 O O . LYS A 1 87 ? -15.313 -1.637 27.103 1.00 94.94 87 LYS A O 1
ATOM 748 N N . ARG A 1 88 ? -14.875 -0.814 25.055 1.00 94.31 88 ARG A N 1
ATOM 749 C CA . ARG A 1 88 ? -15.870 0.275 25.093 1.00 94.31 88 ARG A CA 1
ATOM 750 C C . ARG A 1 88 ? -17.289 -0.276 25.248 1.00 94.31 88 ARG A C 1
ATOM 752 O O . ARG A 1 88 ? -18.012 0.187 26.129 1.00 94.31 88 ARG A O 1
ATOM 759 N N . ALA A 1 89 ? -17.658 -1.286 24.464 1.00 94.44 89 ALA A N 1
ATOM 760 C CA . ALA A 1 89 ? -18.967 -1.928 24.509 1.00 94.44 89 ALA A CA 1
ATOM 761 C C . ALA A 1 89 ? -19.223 -2.611 25.861 1.00 94.44 89 ALA A C 1
ATOM 763 O O . ALA A 1 89 ? -20.267 -2.386 26.472 1.00 94.44 89 ALA A O 1
ATOM 764 N N . LYS A 1 90 ? -18.243 -3.357 26.394 1.00 94.75 90 LYS A N 1
ATOM 765 C CA . LYS A 1 90 ? -18.342 -3.980 27.727 1.00 94.75 90 LYS A CA 1
ATOM 766 C C . LYS A 1 90 ? -18.555 -2.939 28.829 1.00 94.75 90 LYS A C 1
ATOM 768 O O . LYS A 1 90 ? -19.392 -3.130 29.712 1.00 94.75 90 LYS A O 1
ATOM 773 N N . ASN A 1 91 ? -17.824 -1.827 28.773 1.00 93.81 91 ASN A N 1
ATOM 774 C CA . ASN A 1 91 ? -17.959 -0.748 29.750 1.00 93.81 91 ASN A CA 1
ATOM 775 C C . ASN A 1 91 ? -19.313 -0.036 29.640 1.00 93.81 91 ASN A C 1
ATOM 777 O O . ASN A 1 91 ? -19.914 0.268 30.670 1.00 93.81 91 ASN A O 1
ATOM 781 N N . LYS A 1 92 ? -19.810 0.196 28.417 1.00 95.19 92 LYS A N 1
ATOM 782 C CA . LYS A 1 92 ? -21.138 0.777 28.174 1.00 95.19 92 LYS A CA 1
ATOM 783 C C . LYS A 1 92 ? -22.246 -0.133 28.716 1.00 95.19 92 LYS A C 1
ATOM 785 O O . LYS A 1 92 ? -23.024 0.316 29.551 1.00 95.19 92 LYS A O 1
ATOM 790 N N . ALA A 1 93 ? -22.217 -1.421 28.379 1.00 93.25 93 ALA A N 1
ATOM 791 C CA . ALA A 1 93 ? -23.183 -2.401 28.877 1.00 93.25 93 ALA A CA 1
ATOM 792 C C . ALA A 1 93 ? -23.157 -2.529 30.413 1.00 93.25 93 ALA A C 1
ATOM 794 O O . ALA A 1 93 ? -24.196 -2.658 31.053 1.00 93.25 93 ALA A O 1
ATOM 795 N N . SER A 1 94 ? -21.975 -2.464 31.037 1.00 92.19 94 SER A N 1
ATOM 796 C CA . SER A 1 94 ? -21.851 -2.467 32.502 1.00 92.19 94 SER A CA 1
ATOM 797 C C . SER A 1 94 ? -22.477 -1.222 33.143 1.00 92.19 94 SER A C 1
ATOM 799 O O . SER A 1 94 ? -23.147 -1.328 34.171 1.00 92.19 94 SER A O 1
ATOM 801 N N . ARG A 1 95 ? -22.303 -0.041 32.531 1.00 91.62 95 ARG A N 1
ATOM 802 C CA . ARG A 1 95 ? -22.936 1.206 32.991 1.00 91.62 95 ARG A CA 1
ATOM 803 C C . ARG A 1 95 ? -24.455 1.142 32.868 1.00 91.62 95 ARG A C 1
ATOM 805 O O . ARG A 1 95 ? -25.131 1.435 33.845 1.00 91.62 95 ARG A O 1
ATOM 812 N N . GLU A 1 96 ? -24.971 0.700 31.725 1.00 91.19 96 GLU A N 1
ATOM 813 C CA . GLU A 1 96 ? -26.413 0.542 31.488 1.00 91.19 96 GLU A CA 1
ATOM 814 C C . GLU A 1 96 ? -27.041 -0.441 32.486 1.00 91.19 96 GLU A C 1
ATOM 816 O O . GLU A 1 96 ? -28.040 -0.115 33.115 1.00 91.19 96 GLU A O 1
ATOM 821 N N . ARG A 1 97 ? -26.393 -1.585 32.757 1.00 90.31 97 ARG A N 1
ATOM 822 C CA . ARG A 1 97 ? -26.854 -2.536 33.789 1.00 90.31 97 ARG A CA 1
ATOM 823 C C . ARG A 1 97 ? -26.896 -1.928 35.194 1.00 90.31 97 ARG A C 1
ATOM 825 O O . ARG A 1 97 ? -27.783 -2.261 35.973 1.00 90.31 97 ARG A O 1
ATOM 832 N N . LYS A 1 98 ? -25.929 -1.075 35.555 1.00 89.56 98 LYS A N 1
ATOM 833 C CA . LYS A 1 98 ? -25.916 -0.393 36.863 1.00 89.56 98 LYS A CA 1
ATOM 834 C C . LYS A 1 98 ? -27.006 0.672 36.965 1.00 89.56 98 LYS A C 1
ATOM 836 O O . LYS A 1 98 ? -27.596 0.805 38.031 1.00 89.56 98 LYS A O 1
ATOM 841 N N . LEU A 1 99 ? -27.247 1.416 35.886 1.00 89.06 99 LEU A N 1
ATOM 842 C CA . LEU A 1 99 ? -28.310 2.417 35.819 1.00 89.06 99 LEU A CA 1
ATOM 843 C C . LEU A 1 99 ? -29.685 1.755 35.918 1.00 89.06 99 LEU A C 1
ATOM 845 O O . LEU A 1 99 ? -30.443 2.129 36.803 1.00 89.06 99 LEU A O 1
ATOM 849 N N . ALA A 1 100 ? -29.932 0.692 35.146 1.00 88.25 100 ALA A N 1
ATOM 850 C CA . ALA A 1 100 ? -31.172 -0.081 35.215 1.00 88.25 100 ALA A CA 1
ATOM 851 C C . ALA A 1 100 ? -31.440 -0.612 36.635 1.00 88.25 100 ALA A C 1
ATOM 853 O O . ALA A 1 100 ? -32.494 -0.353 37.200 1.00 88.25 100 ALA A O 1
ATOM 854 N N . ARG A 1 101 ? -30.442 -1.236 37.288 1.00 87.06 101 ARG A N 1
ATOM 855 C CA . ARG A 1 101 ? -30.571 -1.678 38.694 1.00 87.06 101 ARG A CA 1
ATOM 856 C C . ARG A 1 101 ? -30.854 -0.532 39.671 1.00 87.06 101 ARG A C 1
ATOM 858 O O . ARG A 1 101 ? -31.472 -0.750 40.711 1.00 87.06 101 ARG A O 1
ATOM 865 N N . ARG A 1 102 ? -30.330 0.670 39.407 1.00 81.62 102 ARG A N 1
ATOM 866 C CA . ARG A 1 102 ? -30.561 1.851 40.253 1.00 81.62 102 ARG A CA 1
ATOM 867 C C . ARG A 1 102 ? -31.978 2.382 40.064 1.00 81.62 102 ARG A C 1
ATOM 869 O O . ARG A 1 102 ? -32.601 2.729 41.059 1.00 81.62 102 ARG A O 1
ATOM 876 N N . GLU A 1 103 ? -32.457 2.440 38.828 1.00 82.19 103 GLU A N 1
ATOM 877 C CA . GLU A 1 103 ? -33.823 2.845 38.492 1.00 82.19 103 GLU A CA 1
ATOM 878 C C . GLU A 1 103 ? -34.843 1.852 39.049 1.00 82.19 103 GLU A C 1
ATOM 880 O O . GLU A 1 103 ? -35.771 2.281 39.722 1.00 82.19 103 GLU A O 1
ATOM 885 N N . GLU A 1 104 ? -34.610 0.543 38.907 1.00 78.44 104 GLU A N 1
ATOM 886 C CA . GLU A 1 104 ? -35.422 -0.504 39.547 1.00 78.44 104 GLU A CA 1
ATOM 887 C C . GLU A 1 104 ? -35.468 -0.328 41.073 1.00 78.44 104 GLU A C 1
ATOM 889 O O . GLU A 1 104 ? -36.542 -0.312 41.668 1.00 78.44 104 GLU A O 1
ATOM 894 N N . ARG A 1 105 ? -34.313 -0.119 41.726 1.00 78.62 105 ARG A N 1
ATOM 895 C CA . ARG A 1 105 ? -34.257 0.120 43.180 1.00 78.62 105 ARG A CA 1
ATOM 896 C C . ARG A 1 105 ? -34.984 1.404 43.594 1.00 78.62 105 ARG A C 1
ATOM 898 O O . ARG A 1 105 ? -35.555 1.441 44.678 1.00 78.62 105 ARG A O 1
ATOM 905 N N . LEU A 1 106 ? -34.921 2.457 42.782 1.00 77.69 106 LEU A N 1
ATOM 906 C CA . LEU A 1 106 ? -35.589 3.727 43.065 1.00 77.69 106 LEU A CA 1
ATOM 907 C C . LEU A 1 106 ? -37.108 3.616 42.858 1.00 77.69 106 LEU A C 1
ATOM 909 O O . LEU A 1 106 ? -37.862 4.160 43.658 1.00 77.69 106 LEU A O 1
ATOM 913 N N . ALA A 1 107 ? -37.543 2.867 41.841 1.00 75.00 107 ALA A N 1
ATOM 914 C CA . ALA A 1 107 ? -38.947 2.574 41.561 1.00 75.00 107 ALA A CA 1
ATOM 915 C C . ALA A 1 107 ? -39.587 1.665 42.623 1.00 75.00 107 ALA A C 1
ATOM 917 O O . ALA A 1 107 ? -40.761 1.834 42.936 1.00 75.00 107 ALA A O 1
ATOM 918 N N . GLN A 1 108 ? -38.817 0.751 43.226 1.00 72.88 108 GLN A N 1
ATOM 919 C CA . GLN A 1 108 ? -39.283 -0.097 44.331 1.00 72.88 108 GLN A CA 1
ATOM 920 C C . GLN A 1 108 ? -39.578 0.704 45.621 1.00 72.88 108 GLN A C 1
ATOM 922 O O . GLN A 1 108 ? -40.261 0.191 46.506 1.00 72.88 108 GLN A O 1
ATOM 927 N N . GLY A 1 109 ? -39.087 1.949 45.743 1.00 60.91 109 GLY A N 1
ATOM 928 C CA . GLY A 1 109 ? -39.223 2.771 46.953 1.00 60.91 109 GLY A CA 1
ATOM 929 C C . GLY A 1 109 ? -38.561 2.141 48.195 1.00 60.91 109 GLY A C 1
ATOM 930 O O . GLY A 1 109 ? -37.998 1.046 48.120 1.00 60.91 109 GLY A O 1
ATOM 931 N N . PRO A 1 110 ? -38.569 2.808 49.366 1.00 59.38 110 PRO A N 1
ATOM 932 C CA . PRO A 1 110 ? -38.115 2.208 50.619 1.00 59.38 110 PRO A CA 1
ATOM 933 C C . PRO A 1 110 ? -39.132 1.157 51.101 1.00 59.38 110 PRO A C 1
ATOM 935 O O . PRO A 1 110 ? -39.883 1.393 52.038 1.00 59.38 110 PRO A O 1
ATOM 938 N N . GLY A 1 111 ? -39.177 -0.005 50.448 1.00 51.50 111 GLY A N 1
ATOM 939 C CA . GLY A 1 111 ? -39.862 -1.184 50.972 1.00 51.50 111 GLY A CA 1
ATOM 940 C C . GLY A 1 111 ? -39.098 -1.725 52.179 1.00 51.50 111 GLY A C 1
ATOM 941 O O . GLY A 1 111 ? -37.881 -1.917 52.098 1.00 51.50 111 GLY A O 1
ATOM 942 N N . GLU A 1 112 ? -39.807 -1.901 53.295 1.00 45.09 112 GLU A N 1
ATOM 943 C CA . GLU A 1 112 ? -39.322 -2.372 54.593 1.00 45.09 112 GLU A CA 1
ATOM 944 C C . GLU A 1 112 ? -38.182 -3.390 54.463 1.00 45.09 112 GLU A C 1
ATOM 946 O O . GLU A 1 112 ? -38.347 -4.498 53.949 1.00 45.09 112 GLU A O 1
ATOM 951 N N . ARG A 1 113 ? -37.003 -3.039 54.988 1.00 45.62 113 ARG A N 1
ATOM 952 C CA . ARG A 1 113 ? -36.044 -4.069 55.382 1.00 45.62 113 ARG A CA 1
ATOM 953 C C . ARG A 1 113 ? -36.660 -4.779 56.578 1.00 45.62 113 ARG A C 1
ATOM 955 O O . ARG A 1 113 ? -36.485 -4.325 57.705 1.00 45.62 113 ARG A O 1
ATOM 962 N N . ALA A 1 114 ? -37.369 -5.876 56.329 1.00 44.34 114 ALA A N 1
ATOM 963 C CA . ALA A 1 114 ? -37.596 -6.878 57.353 1.00 44.34 114 ALA A CA 1
ATOM 964 C C . ALA A 1 114 ? -36.224 -7.216 57.956 1.00 44.34 114 ALA A C 1
ATOM 966 O O . ALA A 1 114 ? -35.314 -7.677 57.262 1.00 44.34 114 ALA A O 1
ATOM 967 N N . VAL A 1 115 ? -36.052 -6.858 59.227 1.00 46.06 115 VAL A N 1
ATOM 968 C CA . VAL A 1 115 ? -34.863 -7.140 60.024 1.00 46.06 115 VAL A CA 1
ATOM 969 C C . VAL A 1 115 ? -34.702 -8.657 60.032 1.00 46.06 115 VAL A C 1
ATOM 971 O O . VAL A 1 115 ? -35.481 -9.363 60.666 1.00 46.06 115 VAL A O 1
ATOM 974 N N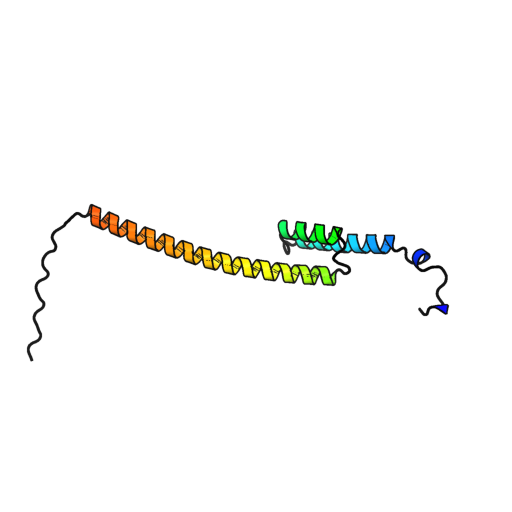 . ALA A 1 116 ? -33.738 -9.172 59.269 1.00 47.91 116 ALA A N 1
ATOM 975 C CA . ALA A 1 116 ? -33.377 -10.579 59.332 1.00 47.91 116 ALA A CA 1
ATOM 976 C C . ALA A 1 116 ? -32.849 -10.857 60.746 1.00 47.91 116 ALA A C 1
ATOM 978 O O . ALA A 1 116 ? -31.836 -10.287 61.157 1.00 47.91 116 ALA A O 1
ATOM 979 N N . ALA A 1 117 ? -33.591 -11.674 61.495 1.00 54.03 117 ALA A N 1
ATOM 980 C CA . ALA A 1 117 ? -33.251 -12.099 62.845 1.00 54.03 117 ALA A CA 1
ATOM 981 C C . ALA A 1 117 ? -31.831 -12.706 62.888 1.00 54.03 117 ALA A C 1
ATOM 983 O O . ALA A 1 117 ? -31.443 -13.406 61.946 1.00 54.03 117 ALA A O 1
ATOM 984 N N . PRO A 1 118 ? -31.042 -12.447 63.949 1.00 57.47 118 PRO A N 1
ATOM 985 C CA . PRO A 1 118 ? -29.697 -12.996 64.074 1.00 57.47 118 PRO A CA 1
ATOM 986 C C . PRO A 1 118 ? -29.755 -14.528 64.132 1.00 57.47 118 PRO A C 1
ATOM 988 O O . PRO A 1 118 ? -30.517 -15.101 64.909 1.00 57.47 118 PRO A O 1
ATOM 991 N N . ALA A 1 119 ? -28.959 -15.186 63.285 1.00 62.38 119 ALA A N 1
ATOM 992 C CA . ALA A 1 119 ? -28.846 -16.641 63.241 1.00 62.38 119 ALA A CA 1
ATOM 993 C C . ALA A 1 119 ? -28.371 -17.196 64.604 1.00 62.38 119 ALA A C 1
ATOM 995 O O . ALA A 1 119 ? -27.465 -16.606 65.203 1.00 62.38 119 ALA A O 1
ATOM 996 N N . PRO A 1 120 ? -28.945 -18.311 65.101 1.00 62.41 120 PRO A N 1
ATOM 997 C CA . PRO A 1 120 ? -28.520 -18.916 66.358 1.00 62.41 120 PRO A CA 1
ATOM 998 C C . PRO A 1 120 ? -27.089 -19.449 66.227 1.00 62.41 120 PRO A C 1
ATOM 1000 O O . PRO A 1 120 ? -26.759 -20.156 65.273 1.00 62.41 120 PRO A O 1
ATOM 1003 N N . GLN A 1 121 ? -26.234 -19.064 67.175 1.00 61.06 121 GLN A N 1
ATOM 1004 C CA . GLN A 1 121 ? -24.847 -19.514 67.235 1.00 61.06 121 GLN A CA 1
ATOM 1005 C C . GLN A 1 121 ? -24.784 -21.011 67.579 1.00 61.06 121 GLN A C 1
ATOM 1007 O O . GLN A 1 121 ? -25.577 -21.462 68.407 1.00 61.06 121 GLN A O 1
ATOM 1012 N N . PRO A 1 122 ? -23.856 -21.778 66.982 1.00 62.84 122 PRO A N 1
ATOM 1013 C CA . PRO A 1 122 ? -23.643 -23.167 67.360 1.00 62.84 122 PRO A CA 1
ATOM 1014 C C . PRO A 1 122 ? -23.025 -23.233 68.763 1.00 62.84 122 PRO A C 1
ATOM 1016 O O . PRO A 1 122 ? -21.951 -22.686 69.009 1.00 62.84 122 PRO A O 1
ATOM 1019 N N . THR A 1 123 ? -23.744 -23.874 69.679 1.00 62.25 123 THR A N 1
ATOM 1020 C CA . THR A 1 123 ? -23.264 -24.286 71.001 1.00 62.25 123 THR A CA 1
ATOM 1021 C C . THR A 1 123 ? -22.566 -25.641 70.900 1.00 62.25 123 THR A C 1
ATOM 1023 O O . THR A 1 123 ? -23.200 -26.585 70.432 1.00 62.25 123 THR A O 1
ATOM 1026 N N . GLU A 1 124 ? -21.325 -25.665 71.404 1.00 49.03 124 GLU A N 1
ATOM 1027 C CA . GLU A 1 124 ? -20.395 -26.793 71.653 1.00 49.03 124 GLU A CA 1
ATOM 1028 C C . GLU A 1 124 ? -19.878 -27.609 70.456 1.00 49.03 124 GLU A C 1
ATOM 1030 O O . GLU A 1 124 ? -20.668 -28.210 69.696 1.00 49.03 124 GLU A O 1
#

Organism: Nelumbo nucifera (NCBI:txid4432)

pLDDT: mean 87.41, std 13.97, range [44.34, 96.81]

Sequence (124 aa):
MFAGKRKGTREARLPTKVLWMRRMRVLRRLLRKYRESKKIDKHMYHDMYMKVKGNVFKNKRVLMETIHKSKAEKAREKILTDQFEAKRAKNKASRERKLARREERLAQGPGERAVAAPAPQPTE

InterPro domains:
  IPR000196 Large ribosomal subunit protein eL19 domain [SM01416] (1-71)
  IPR035970 Large ribosomal subunit protein eL19 superfamily [SSF48140] (3-69)
  IPR039547 Large ribosomal subunit protein eL19 [PTHR10722] (3-112)
  IPR057260 Ribosomal protein L19e, C-terminal domain [PF25476] (3-71)

Radius of gyration: 34.25 Å; Cα contacts (8 Å, |Δi|>4): 32; chains: 1; bounding box: 72×35×104 Å

Solvent-accessible surface area (backbone atoms only — not comparable to full-atom values): 7472 Å² total; per-residue (Å²): 136,62,77,92,78,59,79,77,55,70,56,79,77,55,40,64,70,57,54,48,52,53,48,54,51,55,48,53,51,50,55,50,53,34,44,76,68,63,76,42,53,74,69,61,48,52,58,51,49,53,40,50,75,68,57,71,55,86,46,69,63,59,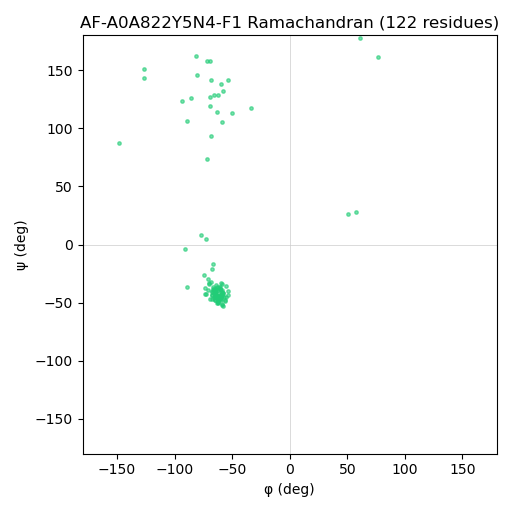47,51,53,50,51,54,51,53,50,53,50,54,51,52,53,47,54,52,50,55,53,52,50,53,52,50,50,53,52,48,54,53,50,52,56,52,49,50,55,48,51,53,53,60,72,60,50,95,63,80,78,74,78,77,74,82,77,84,76,90,80,133